Protein AF-W1XQD8-F1 (afdb_monomer)

InterPro domains:
  IPR000043 Adenosylhomocysteinase-like [PF05221] (2-45)
  IPR000043 Adenosylhomocysteinase-like [PTHR23420] (2-76)
  IPR042172 Adenosylhomocysteinase-like superfamily [G3DSA:3.40.50.1480] (1-77)

Nearest PDB structures (foldseek):
  7r3a-assembly4_G  TM=9.724E-01  e=1.830E-06  Methanococcus maripaludis
  8qno-assembly1_A  TM=9.609E-01  e=4.667E-06  Pyrococcus furiosus
  3x2f-assembly1_A  TM=9.390E-01  e=7.453E-06  Thermotoga maritima MSB8
  5tow-assembly1_A-2  TM=9.422E-01  e=2.484E-05  Thermotoga maritima MSB8
  7o5l-assembly1_A  TM=9.326E-01  e=5.541E-05  Synechocystis sp. PCC 6803 substr. Kazusa

Organism: NCBI:txid408170

Radius of gyration: 12.4 Å; Cα contacts (8 Å, |Δi|>4): 90; chains: 1; bounding box: 28×30×28 Å

pLDDT: mean 97.52, std 1.04, range [91.69, 98.69]

Sequence (77 aa):
TVYAWYDCTDEEYFNFLHKALDHKPHIIIDDGGDLVNLLHTTRQDAKERLLGGSEETTTGVHRLYALENAKQLTFPM

Secondary structure (DSSP, 8-state):
-----TT--HHHHHHHHHHHHTT--SEEEESSSHHHHHHHTT-GGGGGG--EEEE-SHHHHHHHHHHHHTT---S--

Mean predicted aligned error: 2.08 Å

Structure (mmCIF, N/CA/C/O backbone):
data_AF-W1XQD8-F1
#
_entry.id   AF-W1XQD8-F1
#
loop_
_atom_site.group_PDB
_atom_site.id
_atom_site.type_symbol
_atom_site.label_atom_id
_atom_site.label_alt_id
_atom_site.label_comp_id
_atom_site.label_asym_id
_atom_site.label_entity_id
_atom_site.label_seq_id
_atom_site.pdbx_PDB_ins_code
_atom_site.Cartn_x
_atom_site.Cartn_y
_atom_site.Cartn_z
_atom_site.occupancy
_atom_site.B_iso_or_equiv
_atom_site.auth_seq_id
_atom_site.auth_comp_id
_atom_site.auth_asym_id
_atom_site.a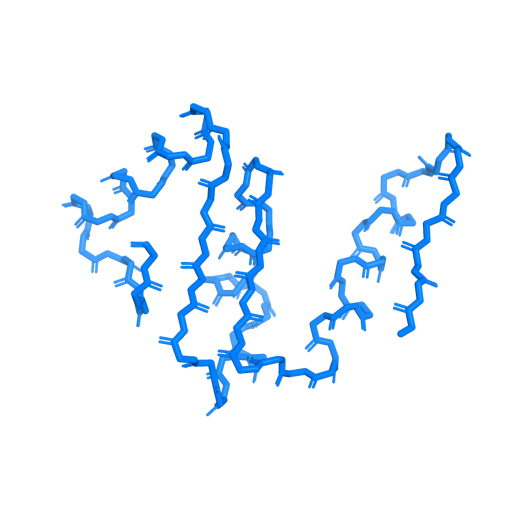uth_atom_id
_atom_site.pdbx_PDB_model_num
ATOM 1 N N . THR A 1 1 ? -0.509 -17.418 -3.882 1.00 91.69 1 THR A N 1
ATOM 2 C CA . THR A 1 1 ? -0.126 -17.118 -5.277 1.00 91.69 1 THR A CA 1
ATOM 3 C C . THR A 1 1 ? 0.935 -16.044 -5.265 1.00 91.69 1 THR A C 1
ATOM 5 O O . THR A 1 1 ? 0.895 -15.228 -4.354 1.00 91.69 1 THR A O 1
ATOM 8 N N . VAL A 1 2 ? 1.877 -16.052 -6.209 1.00 97.19 2 VAL A N 1
ATOM 9 C CA . VAL A 1 2 ? 2.953 -15.050 -6.297 1.00 97.19 2 VAL A CA 1
ATOM 10 C C . VAL A 1 2 ? 2.854 -14.332 -7.641 1.00 97.19 2 VAL A C 1
ATOM 12 O O . VAL A 1 2 ? 2.699 -14.992 -8.668 1.00 97.19 2 VAL A O 1
ATOM 15 N N . TYR A 1 3 ? 2.937 -13.001 -7.619 1.00 97.88 3 TYR A N 1
ATOM 16 C CA . TYR A 1 3 ? 2.976 -12.143 -8.804 1.00 97.88 3 TYR A CA 1
ATOM 17 C C . TYR A 1 3 ? 4.177 -11.211 -8.683 1.00 97.88 3 TYR A C 1
ATOM 19 O O . TYR A 1 3 ? 4.095 -10.173 -8.038 1.00 97.88 3 TYR A O 1
ATOM 27 N N . ALA A 1 4 ? 5.315 -11.639 -9.214 1.00 98.19 4 ALA A N 1
ATOM 28 C CA . ALA A 1 4 ? 6.539 -10.855 -9.198 1.00 98.19 4 ALA A CA 1
ATOM 29 C C . ALA A 1 4 ? 7.543 -11.442 -10.189 1.00 98.19 4 ALA A C 1
ATOM 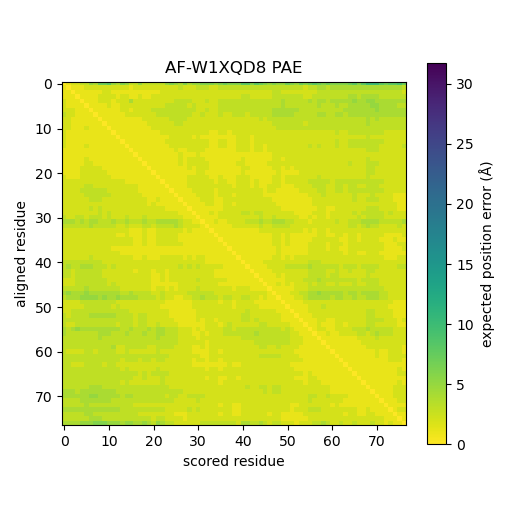31 O O . ALA A 1 4 ? 7.595 -12.660 -10.381 1.00 98.19 4 ALA A O 1
ATOM 32 N N . TRP A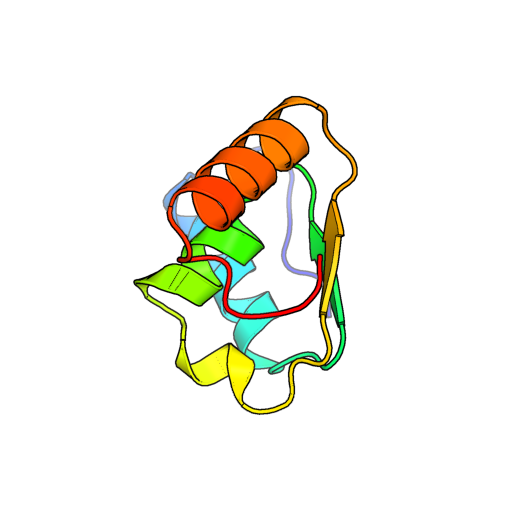 1 5 ? 8.377 -10.578 -10.754 1.00 98.19 5 TRP A N 1
ATOM 33 C CA . TRP A 1 5 ? 9.646 -10.935 -11.380 1.00 98.19 5 TRP A CA 1
ATOM 34 C C . TRP A 1 5 ? 10.605 -9.750 -11.307 1.00 98.19 5 TRP A C 1
ATOM 36 O O . TRP A 1 5 ? 10.198 -8.623 -11.029 1.00 98.19 5 TRP A O 1
ATOM 46 N N . TYR A 1 6 ? 11.891 -10.032 -11.515 1.00 97.94 6 TYR A N 1
ATOM 47 C CA . TYR A 1 6 ? 12.927 -9.007 -11.565 1.00 97.94 6 TYR A CA 1
ATOM 48 C C . TYR A 1 6 ? 12.681 -8.045 -12.733 1.00 97.94 6 TYR A C 1
ATOM 50 O O . TYR A 1 6 ? 12.344 -8.502 -13.824 1.00 97.94 6 TYR A O 1
ATOM 58 N N . ASP A 1 7 ? 12.897 -6.750 -12.490 1.00 97.75 7 ASP A N 1
ATOM 59 C CA . ASP A 1 7 ? 12.810 -5.680 -13.496 1.00 97.75 7 ASP A CA 1
ATOM 60 C C . ASP A 1 7 ? 11.440 -5.597 -14.191 1.00 97.75 7 ASP A C 1
ATOM 62 O O . ASP A 1 7 ? 11.334 -5.463 -15.409 1.00 97.75 7 ASP A O 1
ATOM 66 N N . CYS A 1 8 ? 10.363 -5.731 -13.411 1.00 98.25 8 CYS A N 1
ATOM 67 C CA . CYS A 1 8 ? 9.022 -5.504 -13.931 1.00 98.25 8 CYS A CA 1
ATOM 68 C C . CYS A 1 8 ? 8.812 -4.025 -14.275 1.00 98.25 8 CYS A C 1
ATOM 70 O O . CYS A 1 8 ? 9.343 -3.129 -13.619 1.00 98.25 8 CYS A O 1
ATOM 72 N N . THR A 1 9 ? 7.977 -3.771 -15.275 1.00 98.69 9 THR A N 1
ATOM 73 C CA . THR A 1 9 ? 7.527 -2.410 -15.593 1.00 98.69 9 THR A CA 1
ATOM 74 C C . THR A 1 9 ? 6.613 -1.860 -14.492 1.00 98.69 9 THR A C 1
ATOM 76 O O . THR A 1 9 ? 6.011 -2.624 -13.735 1.00 98.69 9 THR A O 1
ATOM 79 N N . ASP A 1 10 ? 6.433 -0.538 -14.436 1.00 98.12 10 ASP A N 1
ATOM 80 C CA . ASP A 1 10 ? 5.489 0.085 -13.495 1.00 98.12 10 ASP A CA 1
ATOM 81 C C . ASP A 1 10 ? 4.061 -0.462 -13.674 1.00 98.12 10 ASP A C 1
ATOM 83 O O . ASP A 1 10 ? 3.355 -0.726 -12.700 1.00 98.12 10 ASP A O 1
ATOM 87 N N . GLU A 1 11 ? 3.633 -0.686 -14.921 1.00 98.31 11 GLU A N 1
ATOM 88 C CA . GLU A 1 11 ? 2.318 -1.264 -15.222 1.00 98.31 11 GLU A CA 1
ATOM 89 C C . GLU A 1 11 ? 2.179 -2.676 -14.637 1.00 98.31 11 GLU A C 1
ATOM 91 O O . GLU A 1 11 ? 1.168 -3.004 -14.010 1.00 98.31 11 GLU A O 1
ATOM 96 N N . GLU A 1 12 ? 3.207 -3.509 -14.800 1.00 98.56 12 GLU A N 1
ATOM 97 C CA . GLU A 1 12 ? 3.241 -4.855 -14.232 1.00 98.56 12 GLU A CA 1
ATOM 98 C C . GLU A 1 12 ? 3.226 -4.821 -12.705 1.00 98.56 12 GLU A C 1
ATOM 100 O O . GLU A 1 12 ? 2.438 -5.549 -12.099 1.00 98.56 12 GLU A O 1
ATOM 105 N N . TYR A 1 13 ? 4.021 -3.942 -12.092 1.00 98.38 13 TYR A N 1
ATOM 106 C CA . TYR A 1 13 ? 4.066 -3.760 -10.643 1.00 98.38 13 TYR A CA 1
ATOM 107 C C . TYR A 1 13 ? 2.674 -3.467 -10.070 1.00 98.38 13 TYR A C 1
ATOM 109 O O . TYR A 1 13 ? 2.181 -4.206 -9.212 1.00 98.38 13 TYR A O 1
ATOM 117 N N . PHE A 1 14 ? 1.977 -2.455 -10.598 1.00 97.81 14 PHE A N 1
ATOM 118 C CA . PHE A 1 14 ? 0.630 -2.124 -10.123 1.00 97.81 14 PHE A CA 1
ATOM 119 C C . PHE A 1 14 ? -0.386 -3.230 -10.430 1.00 97.81 14 PHE A C 1
ATOM 121 O O . PHE A 1 14 ? -1.257 -3.516 -9.603 1.00 97.81 14 PHE A O 1
ATOM 128 N N . ASN A 1 15 ? -0.259 -3.918 -11.568 1.00 98.38 15 ASN A N 1
ATOM 129 C CA . ASN A 1 15 ? -1.083 -5.087 -11.871 1.00 98.38 15 ASN A CA 1
ATOM 130 C C . ASN A 1 15 ? -0.873 -6.215 -10.842 1.00 98.38 15 ASN A C 1
ATOM 132 O O . ASN A 1 15 ? -1.834 -6.864 -10.428 1.00 98.38 15 ASN A O 1
ATOM 136 N N . PHE A 1 16 ? 0.353 -6.442 -10.369 1.00 98.56 16 PHE A N 1
ATOM 137 C CA . PHE A 1 16 ? 0.629 -7.437 -9.330 1.00 98.56 16 PHE A CA 1
ATOM 138 C C . PHE A 1 16 ? -0.011 -7.076 -7.994 1.00 98.56 16 PHE A C 1
ATOM 140 O O . PHE A 1 16 ? -0.631 -7.946 -7.376 1.00 98.56 16 PHE A O 1
ATOM 147 N N . LEU A 1 17 ? 0.065 -5.807 -7.582 1.00 98.19 17 LEU A N 1
ATOM 148 C CA . LEU A 1 17 ? -0.616 -5.326 -6.376 1.00 98.19 17 LEU A CA 1
ATOM 149 C C . LEU A 1 17 ? -2.133 -5.535 -6.479 1.00 98.19 17 LEU A C 1
ATOM 151 O O . LEU A 1 17 ? -2.760 -6.044 -5.548 1.00 98.19 17 LEU A O 1
ATOM 155 N N . HIS A 1 18 ? -2.728 -5.228 -7.634 1.00 98.25 18 HIS A N 1
ATOM 156 C CA . HIS A 1 18 ? -4.147 -5.482 -7.877 1.00 98.25 18 HIS A CA 1
ATOM 157 C C . HIS A 1 18 ? -4.498 -6.969 -7.782 1.00 98.25 18 HIS A C 1
ATOM 159 O O . HIS A 1 18 ? -5.425 -7.323 -7.054 1.00 98.25 18 HIS A O 1
ATOM 165 N N . LYS A 1 19 ? -3.724 -7.847 -8.426 1.00 98.38 19 LYS A N 1
ATOM 166 C CA . LYS A 1 19 ? -3.940 -9.299 -8.349 1.00 98.38 19 LYS A CA 1
ATOM 167 C C . LYS A 1 19 ? -3.753 -9.853 -6.937 1.00 98.38 19 LYS A C 1
ATOM 169 O O . LYS A 1 19 ? -4.401 -10.834 -6.569 1.00 98.38 19 LYS A O 1
ATOM 174 N N . ALA A 1 20 ? -2.867 -9.266 -6.133 1.00 97.94 20 ALA A N 1
ATOM 175 C CA . ALA A 1 20 ? -2.740 -9.618 -4.724 1.00 97.94 20 ALA A CA 1
ATOM 176 C C . ALA A 1 20 ? -4.031 -9.262 -3.964 1.00 97.94 20 ALA A C 1
ATOM 178 O O . ALA A 1 20 ? -4.599 -10.131 -3.296 1.00 97.94 20 ALA A O 1
ATOM 179 N N . LEU A 1 21 ? -4.543 -8.040 -4.146 1.00 97.88 21 LEU A N 1
ATOM 180 C CA . LEU A 1 21 ? -5.773 -7.548 -3.516 1.00 97.88 21 LEU A CA 1
ATOM 181 C C . LEU A 1 21 ? -7.058 -8.225 -4.017 1.00 97.88 21 LEU A C 1
ATOM 183 O O . LEU A 1 21 ? -8.036 -8.266 -3.274 1.00 97.88 21 LEU A O 1
ATOM 187 N N . ASP A 1 22 ? -7.063 -8.833 -5.206 1.00 98.06 22 ASP A N 1
ATOM 188 C CA . ASP A 1 22 ? -8.202 -9.617 -5.716 1.00 98.06 22 ASP A CA 1
ATOM 189 C C . ASP A 1 22 ? -8.534 -10.834 -4.842 1.00 98.06 22 ASP A C 1
ATOM 191 O O . ASP A 1 22 ? -9.671 -11.307 -4.826 1.00 98.06 22 ASP A O 1
ATOM 195 N N . HIS A 1 23 ? -7.578 -11.309 -4.038 1.00 97.25 23 HIS A N 1
ATOM 196 C CA . HIS A 1 23 ? -7.842 -12.327 -3.023 1.00 97.25 23 HIS A CA 1
ATOM 197 C C . HIS A 1 23 ? -8.637 -11.785 -1.825 1.00 97.25 23 HIS A C 1
ATOM 199 O O . HIS A 1 23 ? -9.046 -12.576 -0.973 1.00 97.25 23 HIS A O 1
ATOM 205 N N . LYS A 1 24 ? -8.843 -10.463 -1.731 1.00 97.31 24 LYS A N 1
ATOM 206 C CA . LYS A 1 24 ? -9.509 -9.747 -0.632 1.00 97.31 24 LYS A CA 1
ATOM 207 C C . LYS A 1 24 ? -8.979 -10.192 0.734 1.00 97.31 24 LYS A C 1
ATOM 209 O O . LYS A 1 24 ? -9.714 -10.843 1.458 1.00 97.31 24 LYS A O 1
ATOM 214 N N . PRO A 1 25 ? -7.700 -10.010 1.078 1.00 97.06 25 PRO A N 1
ATOM 215 C CA . PRO A 1 25 ? -7.124 -10.649 2.261 1.00 97.06 25 PRO A CA 1
ATOM 216 C C . PRO A 1 25 ? -7.750 -10.155 3.578 1.00 97.06 25 PRO A C 1
ATOM 218 O O . PRO A 1 25 ? -8.245 -9.036 3.665 1.00 97.06 25 PRO A O 1
ATOM 221 N N . HIS A 1 26 ? -7.691 -10.983 4.628 1.00 98.44 26 HIS A N 1
ATOM 222 C CA . HIS A 1 26 ? -8.047 -10.539 5.983 1.00 98.44 26 HIS A CA 1
ATOM 223 C C . HIS A 1 26 ? -6.942 -9.697 6.630 1.00 98.44 26 HIS A C 1
ATOM 225 O O . HIS A 1 26 ? -7.235 -8.885 7.495 1.00 98.44 26 HIS A O 1
ATOM 231 N N . ILE A 1 27 ? -5.682 -9.907 6.248 1.00 98.19 27 ILE A N 1
ATOM 232 C CA . ILE A 1 27 ? -4.512 -9.206 6.787 1.00 98.19 27 ILE A CA 1
ATOM 233 C C . ILE A 1 27 ? -3.597 -8.836 5.622 1.00 98.19 27 ILE A C 1
ATOM 235 O O . ILE A 1 27 ? -3.404 -9.662 4.727 1.00 98.19 27 ILE A O 1
ATOM 239 N N . ILE A 1 28 ? -3.021 -7.635 5.650 1.00 97.94 28 ILE A N 1
ATOM 240 C CA . ILE A 1 28 ? -1.933 -7.237 4.747 1.00 97.94 28 ILE A CA 1
ATOM 241 C C . ILE A 1 28 ? -0.609 -7.117 5.505 1.00 97.94 28 ILE A C 1
ATOM 243 O O . ILE A 1 28 ? -0.585 -6.802 6.691 1.00 97.94 28 ILE A O 1
ATOM 247 N N . ILE A 1 29 ? 0.488 -7.350 4.799 1.00 97.62 29 ILE A N 1
ATOM 248 C CA . ILE A 1 29 ? 1.840 -6.996 5.231 1.00 97.62 29 ILE A CA 1
ATOM 249 C C . ILE A 1 29 ? 2.360 -6.091 4.120 1.00 97.62 29 ILE A C 1
ATOM 251 O O . ILE A 1 29 ? 2.364 -6.518 2.963 1.00 97.62 29 ILE A O 1
ATOM 255 N N . ASP A 1 30 ? 2.677 -4.846 4.454 1.00 97.00 30 ASP A N 1
ATOM 256 C CA . ASP A 1 30 ? 3.056 -3.807 3.498 1.00 97.00 30 ASP A CA 1
ATOM 257 C C . ASP A 1 30 ? 4.488 -3.324 3.769 1.00 97.00 30 ASP A C 1
ATOM 259 O O . ASP A 1 30 ? 4.965 -3.318 4.908 1.00 97.00 30 ASP A O 1
ATOM 263 N N . ASP A 1 31 ? 5.162 -2.949 2.691 1.00 96.56 31 ASP A N 1
ATOM 264 C CA . ASP A 1 31 ? 6.522 -2.418 2.672 1.00 96.56 31 ASP A CA 1
ATOM 265 C C . ASP A 1 31 ? 6.492 -1.201 1.740 1.00 96.56 31 ASP A C 1
ATOM 267 O O . ASP A 1 31 ? 6.431 -1.320 0.515 1.00 96.56 31 ASP A O 1
ATOM 271 N N . GLY A 1 32 ? 6.410 -0.010 2.337 1.00 93.25 32 GLY A N 1
ATOM 272 C CA . GLY A 1 32 ? 6.373 1.272 1.627 1.00 93.25 32 GLY A CA 1
ATOM 273 C C . GLY A 1 32 ? 4.983 1.914 1.517 1.00 93.25 32 GLY A C 1
ATOM 274 O O . GLY A 1 32 ? 4.883 3.103 1.179 1.00 93.25 32 GLY A O 1
ATOM 275 N N . GLY A 1 33 ? 3.915 1.193 1.868 1.00 95.44 33 GLY A N 1
ATOM 276 C CA . GLY A 1 33 ? 2.551 1.720 1.992 1.00 95.44 33 GLY A CA 1
ATOM 277 C C . GLY A 1 33 ? 1.717 1.735 0.703 1.00 95.44 33 GLY A C 1
ATOM 278 O O . GLY A 1 33 ? 0.713 2.455 0.634 1.00 95.44 33 GLY A O 1
ATOM 279 N N . ASP A 1 34 ? 2.120 1.014 -0.345 1.00 97.31 34 ASP A N 1
ATOM 280 C CA . ASP A 1 34 ? 1.405 1.022 -1.627 1.00 97.31 34 ASP A CA 1
ATOM 281 C C . ASP A 1 34 ? 0.106 0.209 -1.583 1.00 97.31 34 ASP A C 1
ATOM 283 O O . ASP A 1 34 ? -0.911 0.654 -2.131 1.00 97.31 34 ASP A O 1
ATOM 287 N N . LEU A 1 35 ? 0.082 -0.932 -0.880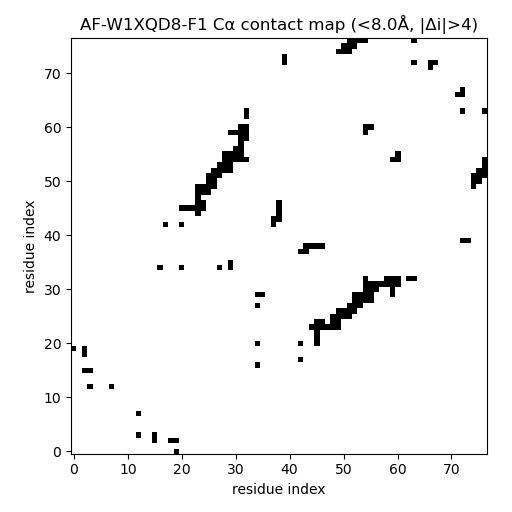 1.00 97.50 35 LEU A N 1
ATOM 288 C CA . LEU A 1 35 ? -1.159 -1.687 -0.679 1.00 97.50 35 LEU A CA 1
ATOM 289 C C . LEU A 1 35 ? -2.148 -0.869 0.153 1.00 97.50 35 LEU A C 1
ATOM 291 O O . LEU A 1 35 ? -3.323 -0.761 -0.212 1.00 97.50 35 LEU A O 1
ATOM 295 N N . VAL A 1 36 ? -1.673 -0.235 1.228 1.00 97.56 36 VAL A N 1
ATOM 296 C CA . VAL A 1 36 ? -2.479 0.676 2.051 1.00 97.56 36 VAL A CA 1
ATOM 297 C C . VAL A 1 36 ? -3.047 1.814 1.206 1.00 97.56 36 VAL A C 1
ATOM 299 O O . VAL A 1 36 ? -4.236 2.127 1.321 1.00 97.56 36 VAL A O 1
ATOM 302 N N . ASN A 1 37 ? -2.235 2.420 0.336 1.00 97.31 37 ASN A N 1
ATOM 303 C CA . ASN A 1 37 ? -2.680 3.499 -0.539 1.00 97.31 37 ASN A CA 1
ATOM 304 C C . ASN A 1 37 ? -3.786 3.036 -1.499 1.00 97.31 37 ASN A C 1
ATOM 306 O O . ASN A 1 37 ? -4.817 3.703 -1.612 1.00 97.31 37 ASN A O 1
ATOM 310 N N . LEU A 1 38 ? -3.631 1.875 -2.143 1.00 97.94 38 LEU A N 1
ATOM 311 C CA . LEU A 1 38 ? -4.663 1.306 -3.017 1.00 97.94 38 LEU A CA 1
ATOM 312 C C . LEU A 1 38 ? -5.967 1.032 -2.251 1.00 97.94 38 LEU A C 1
ATOM 314 O O . LEU A 1 38 ? -7.044 1.392 -2.727 1.00 97.94 38 LEU A O 1
ATOM 318 N N . LEU A 1 39 ? -5.890 0.486 -1.035 1.00 97.94 39 LEU A N 1
ATOM 319 C CA . LEU A 1 39 ? -7.050 0.204 -0.176 1.00 97.94 39 LEU A CA 1
ATOM 320 C C . LEU A 1 39 ? -7.786 1.468 0.311 1.00 97.94 39 LEU A C 1
ATOM 322 O O . LEU A 1 39 ? -8.975 1.410 0.644 1.00 97.94 39 LEU A O 1
ATOM 326 N N . HIS A 1 40 ? -7.119 2.623 0.344 1.00 97.38 40 HIS A N 1
ATOM 327 C CA . HIS A 1 40 ? -7.747 3.917 0.638 1.00 97.38 40 HIS A CA 1
ATOM 328 C C . HIS A 1 40 ? -8.233 4.657 -0.619 1.00 97.38 40 HIS A C 1
ATOM 330 O O . HIS A 1 40 ? -9.044 5.574 -0.500 1.00 97.38 40 HIS A O 1
ATOM 336 N N . THR A 1 41 ? -7.804 4.249 -1.818 1.00 96.56 41 THR A N 1
ATOM 337 C CA . THR A 1 41 ? -8.088 4.957 -3.076 1.00 96.56 41 THR A CA 1
ATOM 338 C C . THR A 1 41 ? -8.883 4.098 -4.058 1.00 96.56 41 THR A C 1
ATOM 340 O O . THR A 1 41 ? -10.112 4.138 -4.041 1.00 96.56 41 THR A O 1
ATOM 343 N N . THR A 1 42 ? -8.210 3.336 -4.919 1.00 97.38 42 THR A N 1
ATOM 344 C CA . THR A 1 42 ? -8.802 2.667 -6.087 1.00 97.38 42 THR A CA 1
ATOM 345 C C . THR A 1 42 ? -9.320 1.258 -5.808 1.00 97.38 42 THR A C 1
ATOM 347 O O . THR A 1 42 ? -10.130 0.756 -6.582 1.00 97.38 42 THR A O 1
ATOM 350 N N . ARG A 1 43 ? -8.896 0.619 -4.709 1.00 97.50 43 ARG A N 1
ATOM 351 C CA . ARG A 1 43 ? -9.232 -0.770 -4.339 1.00 97.50 43 ARG A CA 1
ATOM 352 C C . ARG A 1 43 ? -9.925 -0.885 -2.989 1.00 97.50 43 ARG A C 1
ATOM 354 O O . ARG A 1 43 ? -9.652 -1.781 -2.193 1.00 97.50 43 ARG A O 1
ATOM 361 N N . GLN A 1 44 ? -10.853 0.029 -2.717 1.00 97.44 44 GLN A N 1
ATOM 362 C CA . GLN A 1 44 ? -11.644 -0.007 -1.483 1.00 97.44 44 GLN A CA 1
ATOM 363 C C . GLN A 1 44 ? -12.497 -1.283 -1.368 1.00 97.44 44 GLN A C 1
ATOM 365 O O . GLN A 1 44 ? -12.799 -1.706 -0.255 1.00 97.44 44 GLN A O 1
ATOM 370 N N . ASP A 1 45 ? -12.829 -1.924 -2.496 1.00 97.75 45 ASP A N 1
ATOM 371 C CA . ASP A 1 45 ? -13.530 -3.212 -2.568 1.00 97.75 45 ASP A CA 1
ATOM 372 C C . ASP A 1 45 ? -12.792 -4.335 -1.825 1.00 97.75 45 ASP A C 1
ATOM 374 O O . ASP A 1 45 ? -13.421 -5.203 -1.219 1.00 97.75 45 ASP A O 1
ATOM 378 N N . ALA A 1 46 ? -11.458 -4.304 -1.820 1.00 97.56 46 ALA A N 1
ATOM 379 C CA . ALA A 1 46 ? -10.646 -5.332 -1.181 1.00 97.56 46 ALA A CA 1
ATOM 380 C C . ALA A 1 46 ? -10.646 -5.236 0.357 1.00 97.56 46 ALA A C 1
ATOM 382 O O . ALA A 1 46 ? -10.214 -6.179 1.020 1.00 97.56 46 ALA A O 1
ATOM 383 N N . LYS A 1 47 ? -11.192 -4.151 0.934 1.00 96.88 47 LYS A N 1
ATOM 384 C CA . LYS A 1 47 ? -11.360 -3.991 2.390 1.00 96.88 47 LYS A CA 1
ATOM 385 C C . LYS A 1 47 ? -12.532 -4.776 2.975 1.00 96.88 47 LYS A C 1
ATOM 387 O O . LYS A 1 47 ? -12.652 -4.821 4.193 1.00 96.88 47 LYS A O 1
ATOM 392 N N . GLU A 1 48 ? -13.374 -5.403 2.148 1.00 96.50 48 GLU A N 1
ATOM 393 C CA . GLU A 1 48 ? -14.624 -6.070 2.562 1.00 96.50 48 GLU A CA 1
ATOM 394 C C . GLU A 1 48 ? -14.480 -6.973 3.800 1.00 96.50 48 GLU A C 1
ATOM 396 O O . GLU A 1 48 ? -15.376 -7.013 4.641 1.00 96.50 48 GLU A O 1
ATOM 401 N N . ARG A 1 49 ? -13.347 -7.674 3.931 1.00 96.81 49 ARG A N 1
ATOM 402 C CA . ARG A 1 49 ? -13.043 -8.558 5.068 1.00 96.81 49 ARG A CA 1
ATOM 403 C C . ARG A 1 49 ? -11.694 -8.270 5.727 1.00 96.81 49 ARG A C 1
ATOM 405 O O . ARG A 1 49 ? -11.155 -9.130 6.419 1.00 96.81 49 ARG A O 1
ATOM 412 N N . LEU A 1 50 ? -11.132 -7.089 5.482 1.00 98.19 50 LEU A N 1
ATOM 413 C CA . LEU A 1 50 ? -9.831 -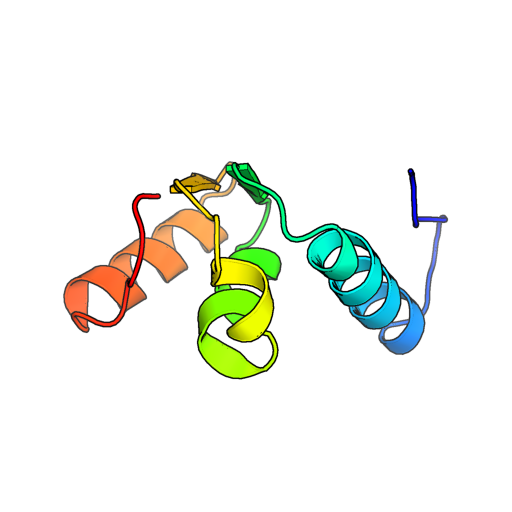6.703 6.015 1.00 98.19 50 LEU A CA 1
ATOM 414 C C . LEU A 1 50 ? -9.949 -6.402 7.515 1.00 98.19 50 LEU A C 1
ATOM 416 O O . LEU A 1 50 ? -10.775 -5.597 7.935 1.00 98.19 50 LEU A O 1
ATOM 420 N N . LEU A 1 51 ? -9.110 -7.051 8.314 1.00 98.31 51 LEU A N 1
ATOM 421 C CA . LEU A 1 51 ? -9.007 -6.867 9.761 1.00 98.31 51 LEU A CA 1
ATOM 422 C C . LEU A 1 51 ? -7.917 -5.855 10.130 1.00 98.31 51 LEU A C 1
ATOM 424 O O . LEU A 1 51 ? -8.014 -5.215 11.173 1.00 98.31 51 LEU A O 1
ATOM 428 N N . GLY A 1 52 ? -6.896 -5.713 9.284 1.00 98.19 52 GLY A N 1
ATOM 429 C CA . GLY A 1 52 ? -5.800 -4.768 9.467 1.00 98.19 52 GLY A CA 1
ATOM 430 C C . GLY A 1 52 ? -4.536 -5.197 8.729 1.00 98.19 52 GLY A C 1
ATOM 431 O O . GLY A 1 52 ? -4.587 -6.041 7.828 1.00 98.19 52 GLY A O 1
ATOM 432 N N . GLY A 1 53 ? -3.398 -4.644 9.128 1.00 97.62 53 GLY A N 1
ATOM 433 C CA . GLY A 1 53 ? -2.106 -5.035 8.583 1.00 97.62 53 GLY A CA 1
ATOM 434 C C . GLY A 1 53 ? -0.924 -4.644 9.454 1.00 97.62 53 GLY A C 1
ATOM 435 O O . GLY A 1 53 ? -1.094 -4.255 10.604 1.00 97.62 53 GLY A O 1
ATOM 436 N N . SER A 1 54 ? 0.268 -4.784 8.886 1.00 98.06 54 SER A N 1
ATOM 437 C CA . SER A 1 54 ? 1.525 -4.288 9.446 1.00 98.06 54 SER A CA 1
ATOM 438 C C . SER A 1 54 ? 2.334 -3.592 8.359 1.00 98.06 54 SER A C 1
ATOM 440 O O . SER A 1 54 ? 2.287 -4.019 7.205 1.00 98.06 54 SER A O 1
ATOM 442 N N . GLU A 1 55 ? 3.113 -2.585 8.734 1.00 98.06 55 GLU A N 1
ATOM 443 C CA . GLU A 1 55 ? 4.043 -1.880 7.848 1.00 98.06 55 GLU A CA 1
ATOM 444 C C . GLU A 1 55 ? 5.483 -2.034 8.349 1.00 98.06 55 GLU A C 1
ATOM 446 O O . GLU A 1 55 ? 5.749 -1.856 9.540 1.00 98.06 55 GLU A O 1
ATOM 451 N N . GLU A 1 56 ? 6.408 -2.356 7.445 1.00 98.19 56 GLU A N 1
ATOM 452 C CA . GLU A 1 56 ? 7.814 -2.604 7.789 1.00 98.19 56 GLU A CA 1
ATOM 453 C C . GLU A 1 56 ? 8.693 -1.345 7.710 1.00 98.19 56 GLU A C 1
ATOM 455 O O . GLU A 1 56 ? 9.624 -1.179 8.504 1.00 98.19 56 GLU A O 1
ATOM 460 N N . THR A 1 57 ? 8.415 -0.430 6.778 1.00 97.25 57 THR A N 1
ATOM 461 C CA . THR A 1 57 ? 9.348 0.656 6.455 1.00 97.25 57 THR A CA 1
ATOM 462 C C . THR A 1 57 ? 9.056 1.960 7.172 1.00 97.25 57 THR A C 1
ATOM 464 O O . THR A 1 57 ? 7.914 2.362 7.387 1.00 97.25 57 THR A O 1
ATOM 467 N N . THR A 1 58 ? 10.116 2.727 7.427 1.00 97.38 58 THR A N 1
ATOM 468 C CA . THR A 1 58 ? 10.016 4.079 7.989 1.00 97.38 58 THR A CA 1
ATOM 469 C C . THR A 1 58 ? 9.138 4.995 7.130 1.00 97.38 58 THR A C 1
ATOM 471 O O . THR A 1 58 ? 8.313 5.741 7.656 1.00 97.38 58 THR A O 1
ATOM 474 N N . THR A 1 59 ? 9.287 4.936 5.802 1.00 96.31 59 THR A N 1
ATOM 475 C CA . THR A 1 59 ? 8.486 5.739 4.867 1.00 96.31 59 THR A CA 1
ATOM 476 C C . THR A 1 59 ? 7.008 5.369 4.947 1.00 96.31 59 THR A C 1
ATOM 478 O O . THR A 1 59 ? 6.171 6.266 5.066 1.00 96.31 59 THR A O 1
ATOM 481 N N . GLY A 1 60 ? 6.679 4.075 4.930 1.00 97.25 60 GLY A N 1
ATOM 482 C CA . GLY A 1 60 ? 5.304 3.609 5.074 1.00 97.25 60 GLY A CA 1
ATOM 48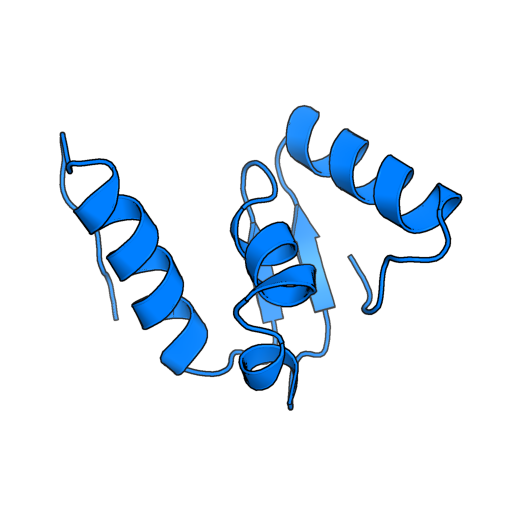3 C C . GLY A 1 60 ? 4.696 4.020 6.417 1.00 97.25 60 GLY A C 1
ATOM 484 O O . GLY A 1 60 ? 3.609 4.597 6.439 1.00 97.25 60 GLY A O 1
ATOM 485 N N . VAL A 1 61 ? 5.433 3.872 7.525 1.00 97.75 61 VAL A N 1
ATOM 486 C CA . VAL A 1 61 ? 4.987 4.308 8.863 1.00 97.75 61 VAL A CA 1
ATOM 487 C C . VAL A 1 61 ? 4.681 5.811 8.894 1.00 97.75 61 VAL A C 1
ATOM 489 O O . VAL A 1 61 ? 3.660 6.230 9.441 1.00 97.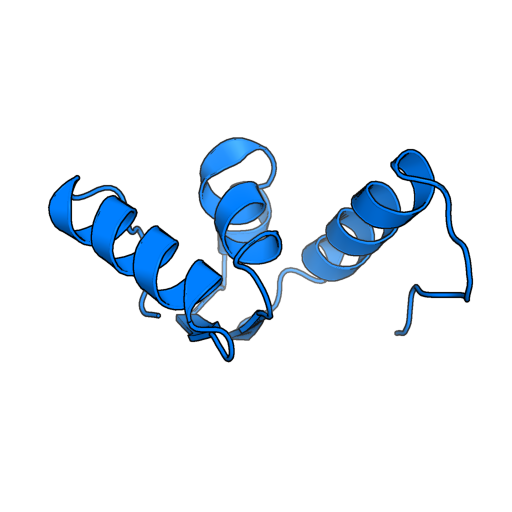75 61 VAL A O 1
ATOM 492 N N . HIS A 1 62 ? 5.501 6.652 8.256 1.00 97.38 62 HIS A N 1
ATOM 493 C CA . HIS A 1 62 ? 5.200 8.084 8.149 1.00 97.38 62 HIS A CA 1
ATOM 494 C C . HIS A 1 62 ? 3.924 8.370 7.342 1.00 97.38 62 HIS A C 1
ATOM 496 O O . HIS A 1 62 ? 3.153 9.256 7.723 1.00 97.38 62 HIS A O 1
ATOM 502 N N . ARG A 1 63 ? 3.666 7.621 6.259 1.00 97.25 63 ARG A N 1
ATOM 503 C CA . ARG A 1 63 ? 2.415 7.729 5.482 1.00 97.25 63 ARG A CA 1
ATOM 504 C C . ARG A 1 63 ? 1.205 7.312 6.328 1.00 97.25 63 ARG A C 1
ATOM 506 O O . ARG A 1 63 ? 0.182 7.993 6.275 1.00 97.25 63 ARG A O 1
ATOM 513 N N . LEU A 1 64 ? 1.335 6.268 7.151 1.00 98.00 64 LEU A N 1
ATOM 514 C CA . LEU A 1 64 ? 0.293 5.836 8.089 1.00 98.00 64 LEU A CA 1
ATOM 515 C C . LEU A 1 64 ? -0.025 6.909 9.131 1.00 98.00 64 LEU A C 1
ATOM 517 O O . LEU A 1 64 ? -1.190 7.272 9.282 1.00 98.00 64 LEU A O 1
ATOM 521 N N . TYR A 1 65 ? 0.989 7.497 9.773 1.00 98.12 65 TYR A N 1
ATOM 522 C CA . TYR A 1 65 ? 0.771 8.605 10.708 1.00 98.12 65 TYR A CA 1
ATOM 523 C C . TYR A 1 65 ? 0.125 9.820 10.037 1.00 98.12 65 TYR A C 1
ATOM 525 O O . TYR A 1 65 ? -0.711 10.488 10.641 1.00 98.12 65 TYR A O 1
ATOM 533 N N . ALA A 1 66 ? 0.482 10.127 8.786 1.00 97.50 66 ALA A N 1
ATOM 534 C CA . ALA A 1 66 ? -0.167 11.203 8.041 1.00 97.50 66 ALA A CA 1
ATOM 535 C C . ALA A 1 66 ? -1.664 10.915 7.816 1.00 97.50 66 ALA A C 1
ATOM 537 O O . ALA A 1 66 ? -2.493 11.800 8.041 1.00 97.50 66 ALA A O 1
ATOM 538 N N . LEU A 1 67 ? -2.015 9.679 7.439 1.00 97.50 67 LEU A N 1
ATOM 539 C CA . LEU A 1 67 ? -3.408 9.239 7.296 1.00 97.50 67 LEU A CA 1
ATOM 540 C C . LEU A 1 67 ? -4.161 9.271 8.631 1.00 97.50 67 LEU A C 1
ATOM 542 O O . LEU A 1 67 ? -5.299 9.741 8.679 1.00 97.50 67 LEU A O 1
ATOM 546 N N . GLU A 1 68 ? -3.546 8.804 9.715 1.00 98.06 68 GLU A N 1
ATOM 547 C CA . GLU A 1 68 ? -4.142 8.810 11.054 1.00 98.06 68 GLU A CA 1
ATOM 548 C C . GLU A 1 68 ? -4.401 10.240 1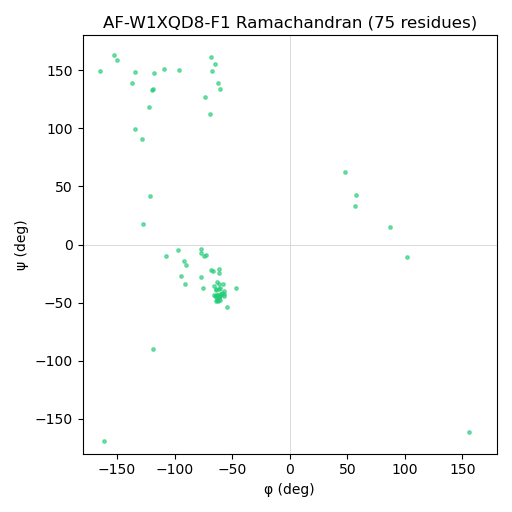1.547 1.00 98.06 68 GLU A C 1
ATOM 550 O O . GLU A 1 68 ? -5.519 10.566 11.949 1.00 98.06 68 GLU A O 1
ATOM 555 N N . ASN A 1 69 ? -3.414 11.133 11.423 1.00 98.25 69 ASN A N 1
ATOM 556 C CA . ASN A 1 69 ? -3.545 12.546 11.789 1.00 98.25 69 ASN A CA 1
ATOM 557 C C . ASN A 1 69 ? -4.629 13.260 10.966 1.00 98.25 69 ASN A C 1
ATOM 559 O O . ASN A 1 69 ? -5.337 14.127 11.483 1.00 98.25 69 ASN A O 1
ATOM 563 N N . ALA A 1 70 ? -4.797 12.871 9.698 1.00 97.94 70 ALA A N 1
ATOM 564 C CA . ALA A 1 70 ? -5.878 13.343 8.836 1.00 97.94 70 ALA A CA 1
ATOM 565 C C . ALA A 1 70 ? -7.240 12.684 9.136 1.00 97.94 70 A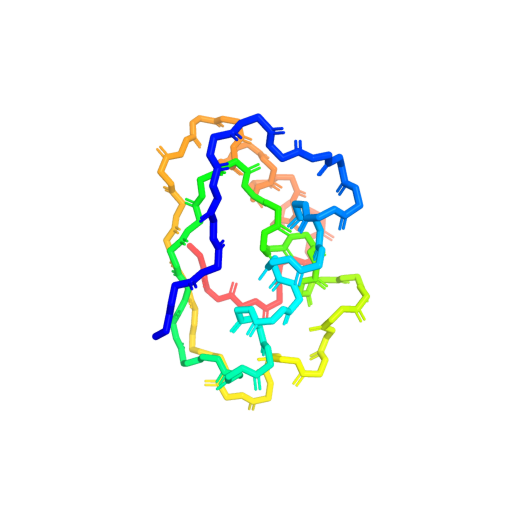LA A C 1
ATOM 567 O O . ALA A 1 70 ? -8.243 13.067 8.532 1.00 97.94 70 ALA A O 1
ATOM 568 N N . LYS A 1 71 ? -7.301 11.713 10.060 1.00 97.69 71 LYS A N 1
ATOM 569 C CA . LYS A 1 71 ? -8.475 10.872 10.363 1.00 97.69 71 LYS A CA 1
ATOM 570 C C . LYS A 1 71 ? -9.001 10.111 9.141 1.00 97.69 71 LYS A C 1
ATOM 572 O O . LYS A 1 71 ? -10.202 9.897 8.997 1.00 97.69 71 LYS A O 1
ATOM 577 N N . GLN A 1 72 ? -8.089 9.730 8.252 1.00 97.38 72 GLN A N 1
ATOM 578 C CA . GLN A 1 72 ? -8.368 9.014 7.009 1.00 97.38 72 GLN A CA 1
ATOM 579 C C . GLN A 1 72 ? -7.925 7.550 7.049 1.00 97.38 72 GLN A C 1
ATOM 581 O O . GLN A 1 72 ? -8.290 6.798 6.150 1.00 97.38 72 GLN A O 1
ATOM 586 N N . LEU A 1 73 ? -7.178 7.128 8.074 1.00 97.88 73 LEU A N 1
ATOM 587 C CA . LEU A 1 73 ? -6.845 5.721 8.276 1.00 97.88 73 LEU A CA 1
ATOM 588 C C . LEU A 1 73 ? -8.112 4.941 8.667 1.00 97.88 73 LEU A C 1
ATOM 590 O O . LEU A 1 73 ? -8.696 5.172 9.724 1.00 97.88 73 LEU A O 1
ATOM 594 N N . THR A 1 74 ? -8.570 4.055 7.779 1.00 96.88 74 THR A N 1
ATOM 595 C CA . THR A 1 74 ? -9.887 3.392 7.901 1.00 96.88 74 THR A CA 1
ATOM 596 C C . THR A 1 74 ? -9.852 1.995 8.519 1.00 96.88 74 THR A C 1
ATOM 598 O O . THR A 1 74 ? -10.908 1.401 8.725 1.00 96.88 74 THR A O 1
ATOM 601 N N . PHE A 1 75 ? -8.668 1.458 8.807 1.00 97.06 75 PHE A N 1
ATOM 602 C CA . PHE A 1 75 ? -8.481 0.136 9.405 1.00 97.06 75 PHE A CA 1
ATOM 603 C C . PHE A 1 75 ? -7.203 0.104 10.259 1.00 97.06 75 PHE A C 1
ATOM 605 O O . PHE A 1 75 ? -6.330 0.947 10.048 1.00 97.06 75 PHE A O 1
ATOM 612 N N . PRO A 1 76 ? -7.086 -0.835 11.217 1.00 97.69 76 PRO A N 1
ATOM 613 C CA . PRO A 1 76 ? -5.897 -0.969 12.056 1.00 97.69 76 PRO A CA 1
ATOM 614 C C . PRO A 1 76 ? -4.636 -1.258 11.235 1.00 97.69 76 PRO A C 1
ATOM 616 O O . PRO A 1 76 ? -4.654 -2.135 10.368 1.00 97.69 76 PRO A O 1
ATOM 619 N N . MET A 1 77 ? -3.559 -0.541 11.545 1.00 95.75 77 MET A N 1
ATOM 620 C CA . MET A 1 77 ? -2.218 -0.688 10.974 1.00 95.75 77 MET A CA 1
ATOM 621 C C . MET A 1 77 ? -1.164 -0.559 12.067 1.00 95.75 77 MET A C 1
ATOM 623 O O . MET A 1 77 ? -1.485 0.078 13.099 1.00 95.75 77 MET A O 1
#

Foldseek 3Di:
DAQDDPPDDPVSVVVRLVVVLVVLDQEDEDEQCPNVVCCLPVRVVSPPNHQYYYYDDPNNVVVQVVCVVVVSRPHYD

Solvent-accessible surface area (backbone atoms only — not comparable to full-atom values): 4554 Å² total; per-residue (Å²): 139,87,71,83,68,87,89,61,50,73,68,52,51,55,48,31,55,51,60,58,41,72,68,37,44,48,62,50,80,35,74,59,37,60,65,60,48,34,45,74,61,86,37,49,76,32,50,81,58,46,68,30,42,45,68,76,34,74,67,15,49,52,52,50,52,52,29,46,76,68,72,63,58,88,64,56,103